Protein AF-A0A662KC42-F1 (afdb_monomer)

Sequence (150 aa):
MKTTIKNQKQTTTLDDKYIDKIQNLSFQPVFILGLHRSGTTILYKLLNETKEFNVFTLYHLLYYDSLLYNYINNVEEKKKNELNRLLKEKNIVTRKTDHISVTADYEHEYVYIFSERNLPSKITSKNKQLFEELCKKLVFISGNNKHILL

Secondary structure (DSSP, 8-state):
-----PPPP----TTGGGGGGTTT----EE-----TTSSHHHHHHHHHHTT-EEE-BHHHHHTGGGHHHHHHTT-HHHHHHHHHHHHHHTT--B-TTT--B--TT-B--TTHHHHTTT--SS--TTTHHHHHHHHHHHHHHHTS-PEEE-

Solvent-accessible surface area (backbone atoms only — not comparable to full-atom values): 8996 Å² total; per-residue (Å²): 134,87,81,79,77,74,78,76,78,84,72,87,47,65,24,65,90,49,50,78,80,37,69,83,54,80,77,52,78,45,77,76,83,72,61,92,90,67,50,58,71,58,54,51,48,60,49,50,76,69,63,66,44,43,72,45,21,44,42,55,60,77,38,57,59,31,50,59,41,26,49,78,68,73,39,44,69,60,51,37,51,52,47,39,50,52,30,52,76,70,69,42,50,41,44,94,88,75,68,48,67,49,46,29,78,29,75,49,69,66,45,52,67,29,45,82,65,80,38,68,72,57,91,41,91,88,46,40,66,61,52,52,50,51,47,23,49,53,35,60,72,63,75,49,89,53,40,34,50,74

pLDDT: mean 89.87, std 14.6, range [32.09, 98.44]

Radius of gyration: 16.57 Å; Cα contacts (8 Å, |Δi|>4): 163; chains: 1; bounding box: 35×42×46 Å

Foldseek 3Di:
DDPPPPPDPPDQFLCNVPLVVLPPDDAAADEQDDDPPPCSVVVLVVVVVVVLAQAAFQLCLVCVSCLRVCLVVVNSVVSQVVQQVVCVVVVVQADPPPRHGHGRRHGDDPLSSQVVVVHPSDDDPVCVVVVSSSRSSSCVSVVHHGHYYD

Mean predicted aligned error: 5.9 Å

Structure (mmCIF, N/CA/C/O backbone):
data_AF-A0A662KC42-F1
#
_entry.id   AF-A0A662KC42-F1
#
loop_
_atom_site.group_PDB
_atom_site.id
_atom_site.type_symbol
_atom_site.label_atom_id
_atom_site.label_alt_id
_atom_site.label_comp_id
_atom_site.label_asym_id
_atom_site.label_entity_id
_atom_site.label_seq_id
_atom_site.pdbx_PDB_ins_code
_atom_site.Cartn_x
_atom_site.Cartn_y
_atom_site.Cartn_z
_atom_site.occupancy
_atom_site.B_iso_or_equiv
_atom_site.auth_seq_id
_atom_site.auth_comp_id
_atom_site.auth_asym_id
_atom_site.auth_atom_id
_atom_site.pdbx_PDB_model_num
ATOM 1 N N . MET A 1 1 ? 19.003 24.787 28.206 1.00 38.59 1 MET A N 1
ATOM 2 C CA . MET A 1 1 ? 18.815 25.232 26.808 1.00 38.59 1 MET A CA 1
ATOM 3 C C . MET A 1 1 ? 17.584 24.512 26.264 1.00 38.59 1 MET A C 1
ATOM 5 O O . MET A 1 1 ? 17.637 23.308 26.068 1.00 38.59 1 MET A O 1
ATOM 9 N N . LYS A 1 2 ? 16.429 25.191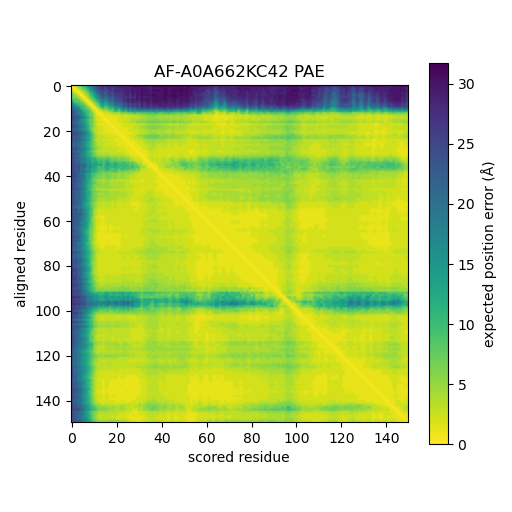 26.196 1.00 32.09 2 LYS A N 1
ATOM 10 C CA . LYS A 1 2 ? 15.167 24.598 25.724 1.00 32.09 2 LYS A CA 1
ATOM 11 C C . LYS A 1 2 ? 15.201 24.581 24.199 1.00 32.09 2 LYS A C 1
ATOM 13 O O . LYS A 1 2 ? 15.089 25.631 23.575 1.00 32.09 2 LYS A O 1
ATOM 18 N N . THR A 1 3 ? 15.409 23.412 23.608 1.00 34.69 3 THR A N 1
ATOM 19 C CA . THR A 1 3 ? 15.361 23.251 22.156 1.00 34.69 3 THR A CA 1
ATOM 20 C C . THR A 1 3 ? 13.899 23.260 21.731 1.00 34.69 3 THR A C 1
ATOM 22 O O . THR A 1 3 ? 13.186 22.270 21.871 1.00 34.69 3 THR A O 1
ATOM 25 N N . THR A 1 4 ? 13.437 24.418 21.271 1.00 36.16 4 THR A N 1
ATOM 26 C CA . THR A 1 4 ? 12.139 24.593 20.623 1.00 36.16 4 THR A CA 1
ATOM 27 C C . THR A 1 4 ? 12.092 23.701 19.386 1.00 36.16 4 THR A C 1
ATOM 29 O O . THR A 1 4 ? 12.730 23.993 18.374 1.00 36.16 4 THR A O 1
ATOM 32 N N . ILE A 1 5 ? 11.355 22.593 19.469 1.00 43.69 5 ILE A N 1
ATOM 33 C CA . ILE A 1 5 ? 11.003 21.787 18.301 1.00 43.69 5 ILE A CA 1
ATOM 34 C C . ILE A 1 5 ? 10.060 22.660 17.473 1.00 43.69 5 ILE A C 1
ATOM 36 O O . ILE A 1 5 ? 8.936 22.939 17.881 1.00 43.69 5 ILE A O 1
ATOM 40 N N . LYS A 1 6 ? 10.557 23.170 16.343 1.00 36.59 6 LYS A N 1
ATOM 41 C CA . LYS A 1 6 ? 9.743 23.898 15.370 1.00 36.59 6 LYS A CA 1
ATOM 42 C C . LYS A 1 6 ? 8.613 22.972 14.916 1.00 36.59 6 LYS A C 1
ATOM 44 O O . LYS A 1 6 ? 8.888 21.925 14.335 1.00 36.59 6 LYS A O 1
ATOM 49 N N . ASN A 1 7 ? 7.369 23.375 15.179 1.00 39.75 7 ASN A N 1
ATOM 50 C CA . ASN A 1 7 ? 6.175 22.788 14.579 1.00 39.75 7 ASN A CA 1
ATOM 51 C C . ASN A 1 7 ? 6.394 22.667 13.066 1.00 39.75 7 ASN A C 1
ATOM 53 O O . ASN A 1 7 ? 6.573 23.675 12.377 1.00 39.75 7 ASN A O 1
ATOM 57 N N . GLN A 1 8 ? 6.414 21.435 12.559 1.00 44.34 8 GLN A N 1
ATOM 58 C CA . GLN A 1 8 ? 6.336 21.188 11.126 1.00 44.34 8 GLN A CA 1
ATOM 59 C C . GLN A 1 8 ? 4.991 21.740 10.647 1.00 44.34 8 GLN A C 1
ATOM 61 O O . GLN A 1 8 ? 3.943 21.397 11.189 1.00 44.34 8 GLN A O 1
ATOM 66 N N . LYS A 1 9 ? 5.031 22.650 9.668 1.00 41.88 9 LYS A N 1
ATOM 67 C CA . LYS A 1 9 ? 3.843 23.140 8.964 1.00 41.88 9 LYS A CA 1
ATOM 68 C C . LYS A 1 9 ? 3.059 21.926 8.467 1.00 41.88 9 LYS A C 1
ATOM 70 O O . LYS A 1 9 ? 3.573 21.161 7.653 1.00 41.88 9 LYS A O 1
ATOM 75 N N . GLN A 1 10 ? 1.836 21.766 8.958 1.00 51.22 10 GLN A N 1
ATOM 76 C CA . GLN A 1 10 ? 0.907 20.767 8.454 1.00 51.22 10 GLN A CA 1
ATOM 77 C C . GLN A 1 10 ? 0.586 21.158 7.009 1.00 51.22 10 GLN A C 1
ATOM 79 O O . GLN A 1 10 ? -0.062 22.172 6.755 1.00 51.22 10 GLN A O 1
ATOM 84 N N . THR A 1 11 ? 1.192 20.446 6.065 1.00 66.38 11 THR A N 1
ATOM 85 C CA . THR A 1 11 ? 1.024 20.715 4.637 1.00 66.38 11 THR A CA 1
ATOM 86 C C . THR A 1 11 ? -0.239 19.985 4.227 1.00 66.38 11 THR A C 1
ATOM 88 O O . THR A 1 11 ? -0.289 18.766 4.348 1.00 66.38 11 THR A O 1
ATOM 91 N N . THR A 1 12 ? -1.271 20.729 3.835 1.00 82.69 12 THR A N 1
ATOM 92 C CA . THR A 1 12 ? -2.560 20.153 3.448 1.00 82.69 12 THR A CA 1
ATOM 93 C C . THR A 1 12 ? -2.360 19.192 2.277 1.00 82.69 12 THR A C 1
ATOM 95 O O . THR A 1 12 ? -1.775 19.579 1.261 1.00 82.69 12 THR A O 1
ATOM 98 N N . THR A 1 13 ? -2.815 17.949 2.421 1.00 92.94 13 THR A N 1
ATOM 99 C CA . THR A 1 13 ? -2.721 16.922 1.376 1.00 92.94 13 THR A CA 1
ATOM 100 C C . THR A 1 13 ? -3.994 16.879 0.529 1.00 92.94 13 THR A C 1
ATOM 102 O O . THR A 1 13 ? -5.028 17.443 0.898 1.00 92.94 13 THR A O 1
ATOM 105 N N . LEU A 1 14 ? -3.946 16.210 -0.628 1.00 95.38 14 LEU A N 1
ATOM 106 C CA . LEU A 1 14 ? -5.155 15.999 -1.438 1.00 95.38 14 LEU A CA 1
ATOM 107 C C . LEU A 1 14 ? -6.142 15.046 -0.745 1.00 95.38 14 LEU A C 1
ATOM 109 O O . LEU A 1 14 ? -7.347 15.125 -0.994 1.00 95.38 14 LEU A O 1
ATOM 113 N N . ASP A 1 15 ? -5.636 14.192 0.144 1.00 96.88 15 ASP A N 1
ATOM 114 C CA . ASP A 1 15 ? -6.417 13.218 0.902 1.00 96.88 15 ASP A CA 1
ATOM 115 C C . ASP A 1 15 ? -7.160 13.818 2.101 1.00 96.88 15 ASP A C 1
ATOM 117 O O . ASP A 1 15 ? -8.138 13.218 2.548 1.00 96.88 15 ASP A O 1
ATOM 121 N N . ASP A 1 16 ? -6.772 15.003 2.590 1.00 94.56 16 ASP A N 1
ATOM 122 C CA . ASP A 1 16 ? -7.352 15.617 3.797 1.00 94.56 16 ASP A CA 1
ATOM 123 C C . ASP A 1 16 ? -8.886 15.728 3.719 1.00 94.56 16 ASP A C 1
ATOM 125 O O . ASP A 1 16 ? -9.585 15.520 4.707 1.00 94.56 16 ASP A O 1
ATOM 129 N N . LYS A 1 17 ? -9.431 15.981 2.519 1.00 95.31 17 LYS A N 1
ATOM 130 C CA . LYS A 1 17 ? -10.884 16.090 2.265 1.00 95.31 17 LYS A CA 1
ATOM 131 C C . LYS A 1 17 ? -11.638 14.760 2.353 1.00 95.31 17 LYS A C 1
ATOM 133 O O . LYS A 1 17 ? -12.866 14.749 2.334 1.00 95.31 17 LYS A O 1
ATOM 138 N N . TYR A 1 18 ? -10.920 13.644 2.376 1.00 96.75 18 TYR A N 1
ATOM 139 C CA . TYR A 1 18 ? -11.479 12.297 2.308 1.00 96.75 18 TYR A CA 1
ATOM 140 C C . TYR A 1 18 ? -11.114 11.447 3.521 1.00 96.75 18 TYR A C 1
ATOM 142 O O . TYR A 1 18 ? -11.549 10.298 3.592 1.00 96.75 18 TYR A O 1
ATOM 150 N N . ILE A 1 19 ? -10.366 11.993 4.485 1.00 95.56 19 ILE A N 1
ATOM 151 C CA . ILE A 1 19 ? -9.867 11.235 5.634 1.00 95.56 19 ILE A CA 1
ATOM 152 C C . ILE A 1 19 ? -11.000 10.619 6.467 1.00 95.56 19 ILE A C 1
ATOM 154 O O . ILE A 1 19 ? -10.888 9.485 6.932 1.00 95.56 19 ILE A O 1
ATOM 158 N N . ASP A 1 20 ? -12.141 11.305 6.566 1.00 96.62 20 ASP A N 1
ATOM 159 C CA . ASP A 1 20 ? -13.327 10.821 7.281 1.00 96.62 20 ASP A CA 1
ATOM 160 C C . ASP A 1 20 ? -13.868 9.504 6.703 1.00 96.62 20 ASP A C 1
ATOM 162 O O . ASP A 1 20 ? -14.433 8.688 7.431 1.00 96.62 20 ASP A O 1
ATOM 166 N N . LYS A 1 21 ? -13.639 9.237 5.408 1.00 96.56 21 LYS A N 1
ATOM 167 C CA . LYS A 1 21 ? -14.088 8.000 4.748 1.00 96.56 21 LYS A CA 1
ATOM 168 C C . LYS A 1 21 ? -13.358 6.757 5.246 1.00 96.56 21 LYS A C 1
ATOM 170 O O . LYS A 1 21 ? -13.874 5.657 5.072 1.00 96.56 21 LYS A O 1
ATOM 175 N N . ILE A 1 22 ? -12.181 6.923 5.849 1.00 96.94 22 ILE A N 1
ATOM 176 C CA . ILE A 1 22 ? -11.345 5.804 6.288 1.00 96.94 22 ILE A CA 1
ATOM 177 C C . ILE A 1 22 ? -11.249 5.670 7.811 1.00 96.94 22 ILE A C 1
ATOM 179 O O . ILE A 1 22 ? -10.727 4.669 8.298 1.00 96.94 22 ILE A O 1
ATOM 183 N N . GLN A 1 23 ? -11.768 6.632 8.584 1.00 94.31 23 GLN A N 1
ATOM 184 C CA . GLN A 1 23 ? -11.605 6.675 10.046 1.00 94.31 23 GLN A CA 1
ATOM 185 C C . GLN A 1 23 ? -12.072 5.396 10.749 1.00 94.31 23 GLN A C 1
ATOM 187 O O . GLN A 1 23 ? -11.353 4.888 11.613 1.00 94.31 23 GLN A O 1
ATOM 192 N N . ASN A 1 24 ? -13.217 4.854 10.329 1.00 94.44 24 ASN A N 1
ATOM 193 C CA . ASN A 1 24 ? -13.863 3.695 10.954 1.00 94.44 24 ASN A CA 1
ATOM 194 C C . ASN A 1 24 ? -13.505 2.353 10.298 1.00 94.44 24 ASN A C 1
ATOM 196 O O . ASN A 1 24 ? -14.092 1.331 10.646 1.00 94.44 24 ASN A O 1
ATOM 200 N N . LEU A 1 25 ? -12.565 2.336 9.349 1.00 96.00 25 LEU A N 1
ATOM 201 C CA . LEU A 1 25 ? -12.143 1.090 8.719 1.00 96.00 25 LEU A CA 1
ATOM 202 C C . LEU A 1 25 ? -11.277 0.273 9.675 1.00 96.00 25 LEU A C 1
ATOM 204 O O . LEU A 1 25 ? -10.316 0.779 10.266 1.00 96.00 25 LEU A O 1
ATOM 208 N N . SER A 1 26 ? -11.610 -1.008 9.791 1.00 96.25 26 SER A N 1
ATOM 209 C CA . SER A 1 26 ? -10.718 -2.011 10.353 1.00 96.25 26 SER A CA 1
ATOM 210 C C . SER A 1 26 ? -9.706 -2.454 9.298 1.00 96.25 26 SER A C 1
ATOM 212 O O . SER A 1 26 ? -9.930 -2.347 8.093 1.00 96.25 26 SER A O 1
ATOM 214 N N . PHE A 1 27 ? -8.558 -2.935 9.759 1.00 96.88 27 PHE A N 1
ATOM 215 C CA . PHE A 1 27 ? -7.507 -3.470 8.906 1.00 96.88 27 PHE A CA 1
ATOM 216 C C . PHE A 1 27 ? -6.789 -4.599 9.647 1.00 96.88 27 PHE A C 1
ATOM 218 O O . PHE A 1 27 ? -6.754 -4.618 10.879 1.00 96.88 27 PHE A O 1
ATOM 225 N N . GLN A 1 28 ? -6.206 -5.528 8.894 1.00 97.50 28 GLN A N 1
ATOM 226 C CA . GLN A 1 28 ? -5.465 -6.660 9.444 1.00 97.50 28 GLN A CA 1
ATOM 227 C C . GLN A 1 28 ? -4.167 -6.856 8.648 1.00 97.50 28 GLN A C 1
ATOM 229 O O . GLN A 1 28 ? -4.210 -7.373 7.528 1.00 97.50 28 GLN A O 1
ATOM 234 N N . PRO A 1 29 ? -3.019 -6.399 9.182 1.00 96.75 29 PRO A N 1
ATOM 235 C CA . PRO A 1 29 ? -1.732 -6.574 8.529 1.00 96.75 29 PRO A CA 1
ATOM 236 C C . PRO A 1 29 ? -1.174 -7.980 8.790 1.00 96.75 29 PRO A C 1
ATOM 238 O O . PRO A 1 29 ? -1.268 -8.501 9.903 1.00 96.75 29 PRO A O 1
ATOM 241 N N . VAL A 1 30 ? -0.549 -8.572 7.776 1.00 96.44 30 VAL A N 1
ATOM 242 C CA . VAL A 1 30 ? 0.249 -9.799 7.857 1.00 96.44 30 VAL A CA 1
ATOM 243 C C . VAL A 1 30 ? 1.688 -9.423 7.552 1.00 96.44 30 VAL A C 1
ATOM 245 O O . VAL A 1 30 ? 1.998 -9.055 6.425 1.00 96.44 30 VAL A O 1
ATOM 248 N N . PHE A 1 31 ? 2.554 -9.509 8.560 1.00 94.62 31 PHE A N 1
ATOM 249 C CA . PHE A 1 31 ? 3.964 -9.163 8.414 1.00 94.62 31 PHE A CA 1
ATOM 250 C C . PHE A 1 31 ? 4.796 -10.378 8.010 1.00 94.62 31 PHE A C 1
ATOM 252 O O . PHE A 1 31 ? 4.780 -11.398 8.705 1.00 94.62 31 PHE A O 1
ATOM 259 N N . ILE A 1 32 ? 5.594 -10.243 6.953 1.00 90.81 32 ILE A N 1
ATOM 260 C CA . ILE A 1 32 ? 6.671 -11.182 6.631 1.00 90.81 32 ILE A CA 1
ATOM 261 C C . ILE A 1 32 ? 7.982 -10.621 7.181 1.00 90.81 32 ILE A C 1
ATOM 263 O O . ILE A 1 32 ? 8.595 -9.725 6.606 1.00 90.81 32 ILE A O 1
ATOM 267 N N . LEU A 1 33 ? 8.445 -11.180 8.298 1.00 87.62 33 LEU A N 1
ATOM 268 C CA . LEU A 1 33 ? 9.702 -10.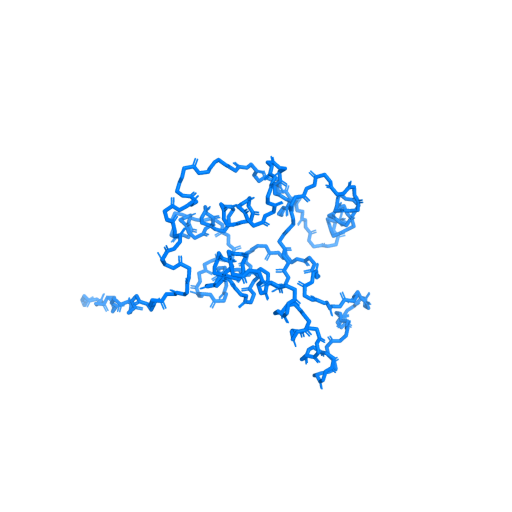784 8.931 1.00 87.62 33 LEU A CA 1
ATOM 269 C C . LEU A 1 33 ? 10.765 -11.867 8.745 1.00 87.62 33 LEU A C 1
ATOM 271 O O . LEU A 1 33 ? 10.506 -13.053 8.930 1.00 87.62 33 LEU A O 1
ATOM 275 N N . GLY A 1 34 ? 11.985 -11.452 8.421 1.00 86.75 34 GLY A N 1
ATOM 276 C CA . GLY A 1 34 ? 13.121 -12.355 8.292 1.00 86.75 34 GLY A CA 1
ATOM 277 C C . GLY A 1 34 ? 14.413 -11.601 8.014 1.00 86.75 34 GLY A C 1
ATOM 278 O O . GLY A 1 34 ? 14.408 -10.420 7.671 1.00 86.75 34 G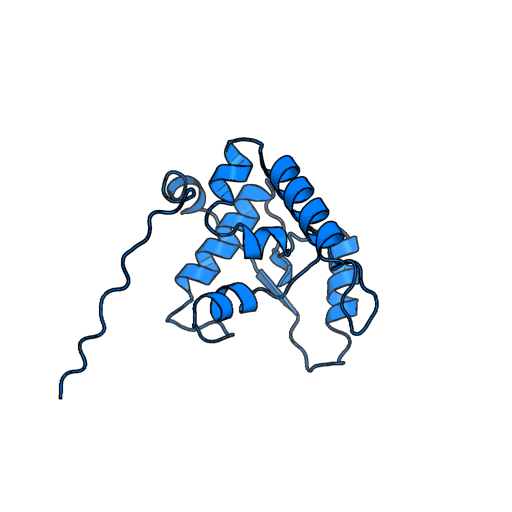LY A O 1
ATOM 279 N N . LEU A 1 35 ? 15.541 -12.288 8.178 1.00 86.88 35 LEU A N 1
ATOM 280 C CA . LEU A 1 35 ? 16.850 -11.724 7.855 1.00 86.88 35 LEU A CA 1
ATOM 281 C C . LEU A 1 35 ? 16.985 -11.493 6.345 1.00 86.88 35 LEU A C 1
ATOM 283 O O . LEU A 1 35 ? 16.368 -12.185 5.531 1.00 86.88 35 LEU A O 1
ATOM 287 N N . HIS A 1 36 ? 17.853 -10.562 5.955 1.00 80.31 36 HIS A N 1
ATOM 288 C CA . HIS A 1 36 ? 18.204 -10.390 4.548 1.00 80.31 36 HIS A CA 1
ATOM 289 C C . HIS A 1 36 ? 18.717 -11.721 3.965 1.00 80.31 36 HIS A C 1
ATOM 291 O O . HIS A 1 36 ? 19.544 -12.387 4.589 1.00 80.31 36 HIS A O 1
ATOM 297 N N . ARG A 1 37 ? 18.238 -12.096 2.768 1.00 80.44 37 ARG A N 1
ATOM 298 C CA . ARG A 1 37 ? 18.509 -13.387 2.091 1.00 80.44 37 ARG A CA 1
ATOM 299 C C . ARG A 1 37 ? 17.894 -14.639 2.743 1.00 80.44 37 ARG A C 1
ATOM 301 O O . ARG A 1 37 ? 18.286 -15.744 2.395 1.00 80.44 37 ARG A O 1
ATOM 308 N N . SER A 1 38 ? 16.890 -14.498 3.611 1.00 88.75 38 SER A N 1
ATOM 309 C CA . SER A 1 38 ? 16.142 -15.645 4.170 1.00 88.75 38 SER A CA 1
ATOM 310 C C . SER A 1 38 ? 15.014 -16.183 3.272 1.00 88.75 38 SER A C 1
ATOM 312 O O . SER A 1 38 ? 14.328 -17.126 3.649 1.00 88.75 38 SER A O 1
ATOM 314 N N . GLY A 1 39 ? 14.806 -15.600 2.086 1.00 86.94 39 GLY A N 1
ATOM 315 C CA . GLY A 1 39 ? 13.736 -16.000 1.164 1.00 86.94 39 GLY A CA 1
ATOM 316 C C . GLY A 1 39 ? 12.404 -15.267 1.365 1.00 86.94 39 GLY A C 1
ATOM 317 O O . GLY A 1 39 ? 11.451 -15.547 0.643 1.00 86.94 39 GLY A O 1
ATOM 318 N N . THR A 1 40 ? 12.335 -14.283 2.268 1.00 90.00 40 THR A N 1
ATOM 319 C CA . THR A 1 40 ? 11.124 -13.476 2.521 1.00 90.00 40 THR A CA 1
ATOM 320 C C . THR A 1 40 ? 10.569 -12.811 1.264 1.00 90.00 40 THR A C 1
ATOM 322 O O . THR A 1 40 ? 9.361 -12.808 1.070 1.00 90.00 40 THR A O 1
ATOM 325 N N . THR A 1 41 ? 11.426 -12.328 0.359 1.00 86.81 41 THR A N 1
ATOM 326 C CA . THR A 1 41 ? 10.996 -11.754 -0.929 1.00 86.81 41 THR A CA 1
ATOM 327 C C . THR A 1 41 ? 10.292 -12.777 -1.823 1.00 86.81 41 THR A C 1
ATOM 329 O O . THR A 1 41 ? 9.329 -12.432 -2.499 1.00 86.81 41 THR A O 1
ATOM 332 N N . ILE A 1 42 ? 10.752 -14.034 -1.842 1.00 88.31 42 ILE A N 1
ATOM 333 C CA . ILE A 1 42 ? 10.106 -15.097 -2.627 1.00 88.31 42 ILE A CA 1
ATOM 334 C C . ILE A 1 42 ? 8.762 -15.451 -1.995 1.00 88.31 42 ILE A C 1
ATOM 336 O O . ILE A 1 42 ? 7.768 -15.536 -2.708 1.00 88.31 42 ILE A O 1
ATOM 340 N N . LEU A 1 43 ? 8.714 -15.597 -0.667 1.00 91.81 43 LEU A N 1
ATOM 341 C CA . LEU A 1 43 ? 7.464 -15.852 0.049 1.00 91.81 43 LEU A CA 1
ATOM 342 C C . LEU A 1 43 ? 6.437 -14.738 -0.194 1.00 91.81 43 LEU A C 1
ATOM 344 O O . LEU A 1 43 ? 5.282 -15.034 -0.483 1.00 91.81 43 LEU A O 1
ATOM 348 N N . TYR A 1 44 ? 6.869 -13.474 -0.143 1.00 91.19 44 TYR A N 1
ATOM 349 C CA . TYR A 1 44 ? 6.016 -12.323 -0.433 1.00 91.19 44 TYR A CA 1
ATOM 350 C C . TYR A 1 44 ? 5.408 -12.424 -1.833 1.00 91.19 44 TYR A C 1
ATOM 352 O O . TYR A 1 44 ? 4.195 -12.322 -1.989 1.00 91.19 44 TYR A O 1
ATOM 360 N N . LYS A 1 45 ? 6.240 -12.697 -2.845 1.00 88.56 45 LYS A N 1
ATOM 361 C CA . LYS A 1 45 ? 5.783 -12.859 -4.230 1.00 88.56 45 LYS A CA 1
ATOM 362 C C . LYS A 1 45 ? 4.786 -14.001 -4.382 1.00 88.56 45 LYS A C 1
ATOM 364 O O . LYS A 1 45 ? 3.740 -13.806 -4.983 1.00 88.56 45 LYS A O 1
ATOM 369 N N . LEU A 1 46 ? 5.078 -15.168 -3.802 1.00 92.00 46 LEU A N 1
ATOM 370 C CA . LEU A 1 46 ? 4.178 -16.322 -3.857 1.00 92.00 46 LEU A CA 1
ATOM 371 C C . LEU A 1 46 ? 2.808 -16.003 -3.250 1.00 92.00 46 LEU A C 1
ATOM 373 O O . LEU 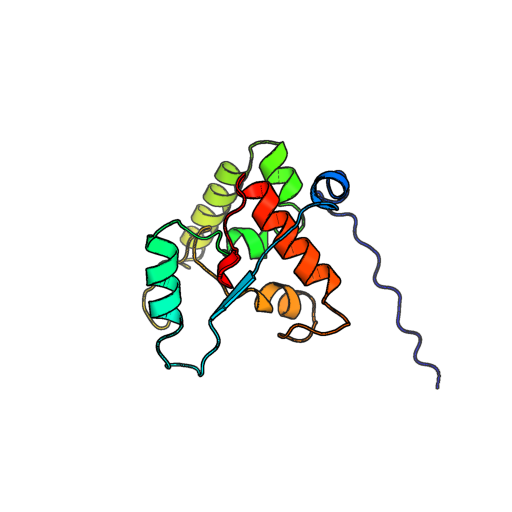A 1 46 ? 1.791 -16.390 -3.815 1.00 92.00 46 LEU A O 1
ATOM 377 N N . LEU A 1 47 ? 2.773 -15.277 -2.129 1.00 94.38 47 LEU A N 1
ATOM 378 C CA . LEU A 1 47 ? 1.518 -14.853 -1.513 1.00 94.38 47 LEU A CA 1
ATOM 379 C C . LEU A 1 47 ? 0.798 -13.784 -2.341 1.00 94.38 47 LEU A C 1
ATOM 381 O O . LEU A 1 47 ? -0.421 -13.872 -2.479 1.00 94.38 47 LEU A O 1
ATOM 385 N N . ASN A 1 48 ? 1.515 -12.827 -2.936 1.00 90.75 48 ASN A N 1
ATOM 386 C CA . ASN A 1 48 ? 0.913 -11.819 -3.813 1.00 90.75 48 ASN A CA 1
ATOM 387 C C . ASN A 1 48 ? 0.248 -12.454 -5.050 1.00 90.75 48 ASN A C 1
ATOM 389 O O . ASN A 1 48 ? -0.878 -12.104 -5.396 1.00 90.75 48 ASN A O 1
ATOM 393 N N . GLU A 1 49 ? 0.884 -13.458 -5.663 1.00 92.00 49 GLU A N 1
ATOM 394 C CA . GLU A 1 49 ? 0.343 -14.170 -6.833 1.00 92.00 49 GLU A CA 1
ATOM 395 C C . GLU A 1 49 ? -1.004 -14.866 -6.559 1.00 92.00 49 GLU A C 1
ATOM 397 O O . GLU A 1 49 ? -1.807 -15.045 -7.475 1.00 92.00 49 GLU A O 1
ATOM 402 N N . THR A 1 50 ? -1.310 -15.206 -5.299 1.00 94.62 50 THR A N 1
ATOM 403 C CA . THR A 1 50 ? -2.632 -15.750 -4.931 1.00 94.62 50 THR A CA 1
ATOM 404 C C . THR A 1 50 ? -3.760 -14.733 -5.088 1.00 94.62 50 THR A C 1
ATOM 406 O O . THR A 1 50 ? -4.920 -15.119 -5.192 1.00 94.62 50 THR A O 1
ATOM 409 N N . LYS A 1 51 ? -3.434 -13.432 -5.102 1.00 92.88 51 LYS A N 1
ATOM 410 C CA . LYS A 1 51 ? -4.385 -12.312 -5.088 1.00 92.88 51 LYS A CA 1
ATOM 411 C C . LYS A 1 51 ? -5.294 -12.302 -3.858 1.00 92.88 51 LYS A C 1
ATOM 413 O O . LYS A 1 51 ? -6.286 -11.577 -3.854 1.00 92.88 51 LYS A O 1
ATOM 418 N N . GLU A 1 52 ? -4.964 -13.049 -2.804 1.00 95.50 52 GLU A N 1
ATOM 419 C CA . GLU A 1 52 ? -5.729 -13.090 -1.548 1.00 95.50 52 GLU A CA 1
ATOM 420 C C . GLU A 1 52 ? -5.348 -11.971 -0.567 1.00 95.50 52 GLU A C 1
ATOM 422 O O . GLU A 1 52 ? -5.961 -11.827 0.489 1.00 95.50 52 GLU A O 1
ATOM 427 N N . PHE A 1 53 ? -4.377 -11.130 -0.934 1.00 96.69 53 PHE A N 1
ATOM 428 C CA . PHE A 1 53 ? -3.884 -10.031 -0.111 1.00 96.69 53 PHE A CA 1
ATOM 429 C C . PHE A 1 53 ? -3.907 -8.704 -0.864 1.00 96.69 53 PHE A C 1
ATOM 431 O O . PHE A 1 53 ? -3.718 -8.656 -2.078 1.00 96.69 53 PHE A O 1
ATOM 438 N N . ASN A 1 54 ? -4.078 -7.620 -0.112 1.00 96.69 54 ASN A N 1
ATOM 439 C CA . ASN A 1 54 ? -3.756 -6.274 -0.567 1.00 96.69 54 ASN A CA 1
ATOM 440 C C . ASN A 1 54 ? -2.265 -6.018 -0.298 1.00 96.69 54 ASN A C 1
ATOM 442 O O . ASN A 1 54 ? -1.777 -6.309 0.794 1.00 96.69 54 ASN A O 1
ATOM 446 N N . VAL A 1 55 ? -1.537 -5.472 -1.270 1.00 96.06 55 VAL A N 1
ATOM 447 C CA . VAL A 1 55 ? -0.084 -5.250 -1.167 1.00 96.06 55 VAL A CA 1
ATOM 448 C C . VAL A 1 55 ? 0.273 -3.769 -1.160 1.00 96.06 55 VAL A C 1
ATOM 450 O O . VAL A 1 55 ? -0.418 -2.928 -1.739 1.00 96.06 55 VAL A O 1
ATOM 453 N N . PHE A 1 56 ? 1.386 -3.434 -0.510 1.00 96.44 56 PHE A N 1
ATOM 454 C CA . PHE A 1 56 ? 1.979 -2.104 -0.602 1.00 96.44 56 PHE A CA 1
ATOM 455 C C . PHE A 1 56 ? 2.903 -2.038 -1.824 1.00 96.44 56 PHE A C 1
ATOM 457 O O . PHE A 1 56 ? 3.733 -2.920 -2.028 1.00 96.44 56 PHE A O 1
ATOM 464 N N . THR A 1 57 ? 2.762 -1.000 -2.648 1.00 96.19 57 THR A N 1
ATOM 465 C CA . THR A 1 57 ? 3.458 -0.884 -3.936 1.00 96.19 57 THR A CA 1
ATOM 466 C C . THR A 1 57 ? 4.198 0.442 -4.042 1.00 96.19 57 THR A C 1
ATOM 468 O O . THR A 1 57 ? 4.014 1.353 -3.228 1.00 96.19 57 THR A O 1
ATOM 471 N N . LEU A 1 58 ? 5.020 0.585 -5.080 1.00 96.00 58 LEU A N 1
ATOM 472 C CA . LEU A 1 58 ? 5.689 1.842 -5.396 1.00 96.00 58 LEU A CA 1
ATOM 473 C C . LEU A 1 58 ? 4.696 2.997 -5.611 1.00 96.00 58 LEU A C 1
ATOM 475 O O . LEU A 1 58 ? 4.949 4.112 -5.154 1.00 96.00 58 LEU A O 1
ATOM 479 N N . TYR A 1 59 ? 3.556 2.738 -6.259 1.00 98.00 59 TYR A N 1
ATOM 480 C CA . TYR A 1 59 ? 2.473 3.711 -6.401 1.00 98.00 59 TYR A CA 1
ATOM 481 C C . TYR A 1 59 ? 1.982 4.193 -5.033 1.00 98.00 59 TYR A C 1
ATOM 483 O O . TYR A 1 59 ? 1.911 5.401 -4.801 1.00 98.00 59 TYR A O 1
ATOM 491 N N . HIS A 1 60 ? 1.727 3.267 -4.104 1.00 97.94 60 HIS A N 1
ATOM 492 C CA . HIS A 1 60 ? 1.284 3.604 -2.752 1.00 97.94 60 HIS A CA 1
ATOM 493 C C . HIS A 1 60 ? 2.304 4.463 -1.996 1.00 97.94 60 HIS A C 1
ATOM 495 O O . HIS A 1 60 ? 1.917 5.414 -1.317 1.00 97.94 60 HIS A O 1
ATOM 501 N N . LEU A 1 61 ? 3.601 4.168 -2.142 1.00 97.06 61 LEU A N 1
ATOM 502 C CA . LEU A 1 61 ? 4.664 4.959 -1.524 1.00 97.06 61 LEU A CA 1
ATOM 503 C C . LEU A 1 61 ? 4.704 6.393 -2.070 1.00 97.06 61 LEU A C 1
ATOM 505 O O . LEU A 1 61 ? 4.706 7.347 -1.293 1.00 97.06 61 LEU A O 1
ATOM 509 N N . LEU A 1 62 ? 4.745 6.543 -3.397 1.00 96.50 62 LEU A N 1
ATOM 510 C CA . LEU A 1 62 ? 4.971 7.838 -4.045 1.00 96.50 62 LEU A CA 1
ATOM 511 C C . LEU A 1 62 ? 3.738 8.745 -4.029 1.00 96.50 62 LEU A C 1
ATOM 513 O O . LEU A 1 62 ? 3.878 9.964 -3.971 1.00 96.50 62 LEU A O 1
ATOM 517 N N . TYR A 1 63 ? 2.539 8.163 -4.072 1.00 97.62 63 TYR A N 1
ATOM 518 C CA . TYR A 1 63 ? 1.278 8.904 -4.117 1.00 97.62 63 TYR A CA 1
ATOM 519 C C . TYR A 1 63 ? 0.541 8.923 -2.780 1.00 97.62 63 TYR A C 1
ATOM 521 O O . TYR A 1 63 ? -0.627 9.307 -2.760 1.00 97.62 63 TYR A O 1
ATOM 529 N N . TYR A 1 64 ? 1.209 8.567 -1.677 1.00 97.69 64 TYR A N 1
ATOM 530 C CA . TYR A 1 64 ? 0.615 8.441 -0.342 1.00 97.69 64 TYR A CA 1
ATOM 531 C C . TYR A 1 64 ? -0.315 9.601 0.052 1.00 97.69 64 TYR A C 1
ATOM 533 O O . TYR A 1 64 ? -1.401 9.360 0.571 1.00 97.69 64 TYR A O 1
ATOM 541 N N . ASP A 1 65 ? 0.087 10.847 -0.215 1.00 96.81 65 ASP A N 1
ATOM 542 C CA . ASP A 1 65 ? -0.658 12.068 0.142 1.00 96.81 65 ASP A CA 1
ATOM 543 C C . ASP A 1 65 ? -1.846 12.368 -0.811 1.00 96.81 65 ASP A C 1
ATOM 545 O O . ASP A 1 65 ? -2.466 13.433 -0.753 1.00 96.81 65 ASP A O 1
ATOM 549 N N . SER A 1 66 ? -2.142 11.449 -1.734 1.00 97.69 66 SER A N 1
ATOM 550 C CA . SER A 1 66 ? -3.171 11.584 -2.773 1.00 97.69 66 SER A CA 1
ATOM 551 C C . SER A 1 66 ? -3.907 10.279 -3.104 1.00 97.69 66 SER A C 1
ATOM 553 O O . SER A 1 66 ? -4.614 10.226 -4.110 1.00 97.69 66 SER A O 1
ATOM 555 N N . LEU A 1 67 ? -3.735 9.211 -2.317 1.00 98.12 67 LEU A N 1
ATOM 556 C CA . LEU A 1 67 ? -4.306 7.897 -2.638 1.00 98.12 67 LEU A CA 1
ATOM 557 C C . LEU A 1 67 ? -5.833 7.916 -2.624 1.00 98.12 67 LEU A C 1
ATOM 559 O O . LEU A 1 67 ? -6.461 7.416 -3.558 1.00 98.12 67 LEU A O 1
ATOM 563 N N . LEU A 1 68 ? -6.428 8.530 -1.600 1.00 98.38 68 LEU A N 1
ATOM 564 C CA . LEU A 1 68 ? -7.881 8.644 -1.490 1.00 98.38 68 LEU A CA 1
ATOM 565 C C . LEU A 1 68 ? -8.435 9.526 -2.604 1.00 98.38 68 LEU A C 1
ATOM 567 O O . LEU A 1 68 ? -9.423 9.159 -3.241 1.00 98.38 68 LEU A O 1
ATOM 571 N N . TYR A 1 69 ? -7.776 10.658 -2.876 1.00 98.44 69 TYR A N 1
ATOM 572 C CA . TYR A 1 69 ? -8.139 11.524 -3.995 1.00 98.44 69 TYR A CA 1
ATOM 573 C C . TYR A 1 69 ? -8.097 10.756 -5.322 1.00 98.44 69 TYR A C 1
ATOM 575 O O . TYR A 1 69 ? -9.066 10.802 -6.082 1.00 98.44 69 TYR A O 1
ATOM 583 N N . ASN A 1 70 ? -7.008 10.034 -5.599 1.00 98.38 70 ASN A N 1
ATOM 584 C CA . ASN A 1 70 ? -6.828 9.340 -6.870 1.00 98.38 70 ASN A CA 1
ATOM 585 C C . ASN A 1 70 ? -7.881 8.250 -7.084 1.00 98.38 70 ASN A C 1
ATOM 587 O O . ASN A 1 70 ? -8.423 8.140 -8.186 1.00 98.38 70 ASN A O 1
ATOM 591 N N . TYR A 1 71 ? -8.193 7.492 -6.030 1.00 98.06 71 TYR A N 1
ATOM 592 C CA . TYR A 1 71 ? -9.215 6.452 -6.055 1.00 98.06 71 TYR A CA 1
ATOM 593 C C . TYR A 1 71 ? -10.617 7.040 -6.269 1.00 98.06 71 TYR A C 1
ATOM 595 O O . TYR A 1 71 ? -11.309 6.678 -7.216 1.00 98.06 71 TYR A O 1
ATOM 603 N N . ILE A 1 72 ? -11.017 8.028 -5.459 1.00 97.88 72 ILE A N 1
ATOM 604 C CA . ILE A 1 72 ? -12.365 8.626 -5.512 1.00 97.88 72 ILE A CA 1
ATOM 605 C C . ILE A 1 72 ? -12.632 9.330 -6.847 1.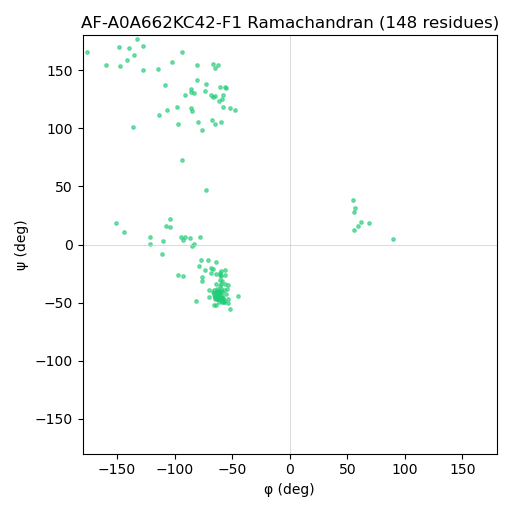00 97.88 72 ILE A C 1
ATOM 607 O O . ILE A 1 72 ? -13.761 9.324 -7.335 1.00 97.88 72 ILE A O 1
ATOM 611 N N . ASN A 1 73 ? -11.605 9.938 -7.443 1.00 97.94 73 ASN A N 1
ATOM 612 C CA . ASN A 1 73 ? -11.722 10.639 -8.721 1.00 97.94 73 ASN A CA 1
ATOM 613 C C . ASN A 1 73 ? -11.431 9.735 -9.934 1.00 97.94 73 ASN A C 1
ATOM 615 O O . ASN A 1 73 ? -11.396 10.238 -11.054 1.00 97.94 73 ASN A O 1
ATOM 619 N N . ASN A 1 74 ? -11.234 8.424 -9.740 1.00 97.75 74 ASN A N 1
ATOM 620 C CA . ASN A 1 74 ? -10.934 7.452 -10.800 1.00 97.75 74 ASN A CA 1
ATOM 621 C C . ASN A 1 74 ? -9.712 7.829 -11.665 1.00 97.75 74 ASN A C 1
ATOM 623 O O . ASN A 1 74 ? -9.705 7.629 -12.879 1.00 97.75 74 ASN A O 1
ATOM 627 N N . VAL A 1 75 ? -8.665 8.395 -11.050 1.00 98.06 75 VAL A N 1
ATOM 628 C CA . VAL A 1 75 ? -7.419 8.791 -11.741 1.00 98.06 75 VAL A CA 1
ATOM 629 C C . VAL A 1 75 ? -6.213 7.916 -11.385 1.00 98.06 75 VAL A C 1
ATOM 631 O O . VAL A 1 75 ? -5.120 8.167 -11.890 1.00 98.06 75 VAL A O 1
ATOM 634 N N . GLU A 1 76 ? -6.393 6.879 -10.564 1.00 97.56 76 GLU A N 1
ATOM 635 C CA . GLU A 1 76 ? -5.334 5.939 -10.166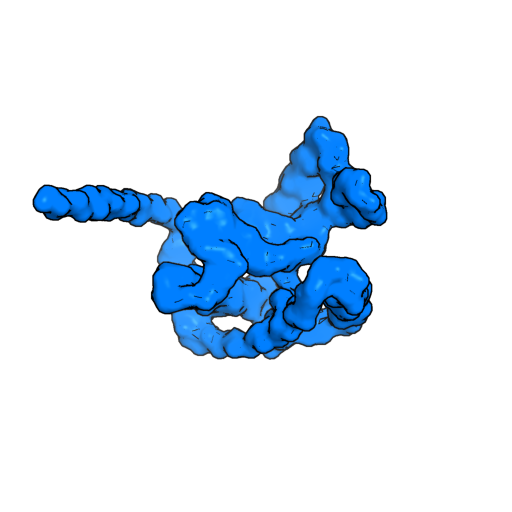 1.00 97.56 76 GLU A CA 1
ATOM 636 C C . GLU A 1 76 ? -4.584 5.347 -11.367 1.00 97.56 76 GLU A C 1
ATOM 638 O O . GLU A 1 76 ? -3.372 5.530 -11.483 1.00 97.56 76 GLU A O 1
ATOM 643 N N . GLU A 1 77 ? -5.292 4.727 -12.313 1.00 98.00 77 GLU A N 1
ATOM 644 C CA . GLU A 1 77 ? -4.666 4.107 -13.490 1.00 98.00 77 GLU A CA 1
ATOM 645 C C . GLU A 1 77 ? -3.897 5.118 -14.344 1.00 98.00 77 GLU A C 1
ATOM 647 O O . GLU A 1 77 ? -2.813 4.838 -14.861 1.00 98.00 77 GLU A O 1
ATOM 652 N N . LYS A 1 78 ? -4.404 6.350 -14.449 1.00 98.38 78 LYS A N 1
ATOM 653 C CA . LYS A 1 78 ? -3.681 7.433 -15.119 1.00 98.38 78 LYS A CA 1
ATOM 654 C C . LYS A 1 78 ? -2.363 7.738 -14.397 1.00 98.38 78 LYS A C 1
ATOM 656 O O . LYS A 1 78 ? -1.333 7.864 -15.057 1.00 98.38 78 LYS A O 1
ATOM 661 N N . LYS A 1 79 ? -2.369 7.815 -13.062 1.00 98.38 79 LYS A N 1
ATOM 662 C CA . LYS A 1 79 ? -1.164 8.064 -12.251 1.00 98.38 79 LYS A CA 1
ATOM 663 C C . LYS A 1 79 ? -0.161 6.919 -12.308 1.00 98.38 79 LYS A C 1
ATOM 665 O O . LYS A 1 79 ? 1.031 7.182 -12.469 1.00 98.38 79 LYS A O 1
ATOM 670 N N . LYS A 1 80 ? -0.619 5.668 -12.280 1.00 98.38 80 LYS A N 1
ATOM 671 C CA . LYS A 1 80 ? 0.246 4.497 -12.478 1.00 98.38 80 LYS A CA 1
ATOM 672 C C . LYS A 1 80 ? 0.910 4.507 -13.853 1.00 98.38 80 LYS A C 1
ATOM 674 O O . LYS A 1 80 ? 2.118 4.301 -13.953 1.00 98.38 80 LYS A O 1
ATOM 679 N N . ASN A 1 81 ? 0.161 4.827 -14.907 1.00 98.31 81 ASN A N 1
ATOM 680 C CA . ASN A 1 81 ? 0.704 4.929 -16.261 1.00 98.31 81 ASN A CA 1
ATOM 681 C C . ASN A 1 81 ? 1.705 6.086 -16.417 1.00 98.31 81 ASN A C 1
ATOM 683 O O . ASN A 1 81 ? 2.762 5.902 -17.025 1.00 98.31 81 ASN A O 1
ATOM 687 N N . GLU A 1 82 ? 1.421 7.254 -15.828 1.00 98.25 82 GLU A N 1
ATOM 688 C CA . GLU A 1 82 ? 2.362 8.384 -15.764 1.00 98.25 82 GLU A CA 1
ATOM 689 C C . GLU A 1 82 ? 3.673 7.982 -15.065 1.00 98.25 82 GLU A C 1
ATOM 691 O O . GLU A 1 82 ? 4.757 8.239 -15.597 1.00 98.25 82 GLU A O 1
ATOM 696 N N . LEU A 1 83 ? 3.579 7.294 -13.922 1.00 97.94 83 LEU A N 1
ATOM 697 C CA . LEU A 1 83 ? 4.733 6.787 -13.178 1.00 97.94 83 LEU A CA 1
ATOM 698 C C . LEU A 1 83 ? 5.525 5.751 -13.988 1.00 97.94 83 LEU A C 1
ATOM 700 O O . LEU A 1 83 ? 6.744 5.862 -14.102 1.00 97.94 83 LEU A O 1
ATOM 704 N N . ASN A 1 84 ? 4.849 4.785 -14.611 1.00 97.62 84 ASN A N 1
ATOM 705 C CA . ASN A 1 84 ? 5.485 3.768 -15.450 1.00 97.62 84 ASN A CA 1
ATOM 706 C C . ASN A 1 84 ? 6.247 4.382 -16.633 1.00 97.62 84 ASN A C 1
ATOM 708 O O . ASN A 1 84 ? 7.336 3.917 -16.977 1.00 97.62 84 ASN A O 1
ATOM 712 N N . ARG A 1 85 ? 5.706 5.440 -17.250 1.00 97.44 85 ARG A N 1
ATOM 713 C CA . ARG A 1 85 ? 6.404 6.186 -18.306 1.00 97.44 85 ARG A CA 1
ATOM 714 C C . ARG A 1 85 ? 7.654 6.876 -17.760 1.00 97.44 85 ARG A C 1
ATOM 716 O O . ARG A 1 85 ? 8.721 6.729 -18.348 1.00 97.44 85 ARG A O 1
ATOM 723 N N . LEU A 1 86 ? 7.543 7.557 -16.619 1.00 97.19 86 LEU A N 1
ATOM 724 C CA . LEU A 1 86 ? 8.668 8.247 -15.982 1.00 97.19 86 LEU A CA 1
ATOM 725 C C . LEU A 1 86 ? 9.803 7.284 -15.599 1.00 97.19 86 LEU A C 1
ATOM 727 O O . LEU A 1 86 ? 10.976 7.594 -15.804 1.00 97.19 86 LEU A O 1
ATOM 731 N N . LEU A 1 87 ? 9.464 6.111 -15.058 1.00 95.69 87 LEU A N 1
ATOM 732 C CA . LEU A 1 87 ? 10.431 5.067 -14.715 1.00 95.69 87 LEU A CA 1
ATOM 733 C C . LEU A 1 87 ? 11.211 4.608 -15.954 1.00 95.69 87 LEU A C 1
ATOM 735 O O . LEU A 1 87 ? 12.442 4.564 -15.921 1.00 95.69 87 LEU A O 1
ATOM 739 N N . LYS A 1 88 ? 10.514 4.363 -17.071 1.00 94.56 88 LYS A N 1
ATOM 740 C CA . LYS A 1 88 ? 11.135 4.007 -18.356 1.00 94.56 88 LYS A CA 1
ATOM 741 C C . LYS A 1 88 ? 12.028 5.124 -18.899 1.00 94.56 88 LYS A C 1
ATOM 743 O O . LYS A 1 88 ? 13.166 4.849 -19.259 1.00 94.56 88 LYS A O 1
ATOM 748 N N . GLU A 1 89 ? 11.559 6.373 -18.897 1.00 96.25 89 GLU A N 1
ATOM 749 C CA . GLU A 1 89 ? 12.342 7.544 -19.335 1.00 96.25 89 GLU A CA 1
ATOM 750 C C . GLU A 1 89 ? 13.633 7.723 -18.522 1.00 96.25 89 GLU A C 1
ATOM 752 O O . GLU A 1 89 ? 14.651 8.170 -19.047 1.00 96.25 89 GLU A O 1
ATOM 757 N N . LYS A 1 90 ? 13.618 7.332 -17.242 1.00 94.62 90 LYS A N 1
ATOM 758 C CA . LYS A 1 90 ? 14.793 7.347 -16.359 1.00 94.62 90 LYS A CA 1
ATOM 759 C C . LYS A 1 90 ? 15.649 6.077 -16.428 1.00 94.62 90 LYS A C 1
ATOM 761 O O . LYS A 1 90 ? 16.592 5.960 -15.648 1.00 94.62 90 LYS A O 1
ATOM 766 N N . ASN A 1 91 ? 15.346 5.134 -17.324 1.00 92.31 91 ASN A N 1
ATOM 767 C CA . ASN A 1 91 ? 15.978 3.810 -17.401 1.00 92.31 91 ASN A CA 1
ATOM 768 C C . ASN A 1 91 ? 15.896 3.004 -16.084 1.00 92.31 91 ASN A C 1
ATOM 770 O O . ASN A 1 91 ? 16.737 2.149 -15.806 1.00 92.31 91 ASN A O 1
ATOM 774 N N . ILE A 1 92 ? 14.866 3.252 -15.269 1.00 90.38 92 ILE A N 1
ATOM 775 C CA . ILE A 1 92 ? 14.559 2.502 -14.046 1.00 90.38 92 ILE A CA 1
ATOM 776 C C . ILE A 1 92 ? 13.553 1.411 -14.415 1.00 90.38 92 ILE A C 1
ATOM 778 O O . ILE A 1 92 ? 12.365 1.504 -14.132 1.00 90.38 92 ILE A O 1
ATOM 782 N N . VAL A 1 93 ? 14.035 0.389 -15.118 1.00 86.06 93 VAL A N 1
ATOM 783 C CA . VAL A 1 93 ? 13.212 -0.752 -15.561 1.00 86.06 93 VAL A CA 1
ATOM 784 C C . VAL A 1 93 ? 13.322 -1.955 -14.637 1.00 86.06 93 VAL A C 1
ATOM 786 O O . VAL A 1 93 ? 12.385 -2.747 -14.554 1.00 86.06 93 VAL A O 1
ATOM 789 N N . THR A 1 94 ? 14.438 -2.090 -13.921 1.00 87.06 94 THR A N 1
ATOM 790 C CA . THR A 1 94 ? 14.662 -3.189 -12.984 1.00 87.06 94 THR A CA 1
ATOM 791 C C . THR A 1 94 ? 15.381 -2.732 -11.726 1.00 87.06 94 THR A C 1
ATOM 793 O O . THR A 1 94 ? 16.130 -1.751 -11.729 1.00 87.06 94 THR A O 1
ATOM 796 N N . ARG A 1 95 ? 15.246 -3.514 -10.654 1.00 78.38 95 ARG A N 1
ATOM 797 C CA . ARG A 1 95 ? 16.152 -3.424 -9.510 1.00 78.38 95 ARG A CA 1
ATOM 798 C C . ARG A 1 95 ? 17.548 -3.830 -9.968 1.00 78.38 95 ARG A C 1
ATOM 800 O O . ARG A 1 95 ? 17.728 -4.892 -10.563 1.00 78.38 95 ARG A O 1
ATOM 807 N N . LYS A 1 96 ? 18.539 -2.978 -9.696 1.00 74.88 96 LYS A N 1
ATOM 808 C CA . LYS A 1 96 ? 19.932 -3.147 -10.156 1.00 74.88 96 LYS A CA 1
ATOM 809 C C . LYS A 1 96 ? 20.561 -4.484 -9.741 1.00 74.88 96 LYS A C 1
ATOM 811 O O . LYS A 1 96 ? 21.536 -4.903 -10.346 1.00 74.88 96 LYS A O 1
ATOM 816 N N . THR A 1 97 ? 20.033 -5.112 -8.695 1.00 70.44 97 THR A N 1
ATOM 817 C CA . THR A 1 97 ? 20.612 -6.288 -8.044 1.00 70.44 97 THR A CA 1
ATOM 818 C C . THR A 1 97 ? 20.103 -7.621 -8.580 1.00 70.44 97 THR A C 1
ATOM 820 O O . THR A 1 97 ? 20.817 -8.609 -8.458 1.00 70.44 97 THR A O 1
ATOM 823 N N . ASP A 1 98 ? 18.883 -7.686 -9.121 1.00 68.62 98 ASP A N 1
ATOM 824 C CA . ASP A 1 98 ? 18.223 -8.969 -9.411 1.00 68.62 98 ASP A CA 1
ATOM 825 C C . ASP A 1 98 ? 17.232 -8.940 -10.584 1.00 68.62 98 ASP A C 1
ATOM 827 O O . ASP A 1 98 ? 16.403 -9.837 -10.716 1.00 68.62 98 ASP A O 1
ATOM 831 N N . HIS A 1 99 ? 17.319 -7.924 -11.449 1.00 78.06 99 HIS A N 1
ATOM 832 C CA . HIS A 1 99 ? 16.516 -7.788 -12.673 1.00 78.06 99 HIS A CA 1
ATOM 833 C C . HIS A 1 99 ? 14.990 -7.819 -12.471 1.00 78.06 99 HIS A C 1
ATOM 835 O O . HIS A 1 99 ? 14.240 -7.889 -13.444 1.00 78.06 99 HIS A O 1
ATOM 841 N N . ILE A 1 100 ? 14.504 -7.711 -11.231 1.00 80.31 100 ILE A N 1
ATOM 842 C CA . ILE A 1 100 ? 13.069 -7.647 -10.955 1.00 80.31 100 ILE A CA 1
ATOM 843 C C . ILE A 1 100 ? 12.521 -6.346 -11.525 1.00 80.31 100 ILE A C 1
ATOM 845 O O . ILE A 1 100 ? 13.065 -5.275 -11.246 1.00 80.31 100 ILE A O 1
ATOM 849 N N . SER A 1 101 ? 11.471 -6.458 -12.340 1.00 86.19 101 SER A N 1
ATOM 850 C CA . SER A 1 101 ? 10.856 -5.314 -13.008 1.00 86.19 101 SER A CA 1
ATOM 851 C C . SER A 1 101 ? 10.320 -4.311 -11.989 1.00 86.19 101 SER A C 1
ATOM 853 O O . SER A 1 101 ? 9.699 -4.696 -10.999 1.00 86.19 101 SER A O 1
ATOM 855 N N . VAL A 1 102 ? 10.581 -3.028 -12.235 1.00 90.56 102 VAL A N 1
ATOM 856 C CA . VAL A 1 102 ? 10.074 -1.924 -11.418 1.00 90.56 102 VAL A CA 1
ATOM 857 C C . VAL A 1 102 ? 8.980 -1.211 -12.205 1.00 90.56 102 VAL A C 1
ATOM 859 O O . VAL A 1 102 ? 9.231 -0.632 -13.261 1.00 90.56 102 VAL A O 1
ATOM 862 N N . THR A 1 103 ? 7.764 -1.261 -11.674 1.00 95.06 103 THR A N 1
ATOM 863 C CA . THR A 1 103 ? 6.567 -0.584 -12.186 1.00 95.06 103 THR A CA 1
ATOM 864 C C .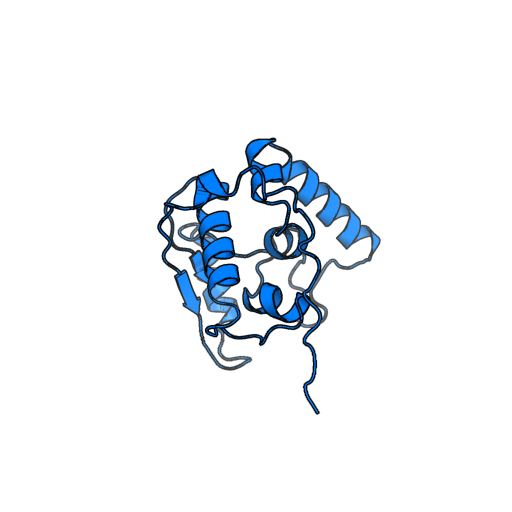 THR A 1 103 ? 5.850 0.114 -11.031 1.00 95.06 103 THR A C 1
ATOM 866 O O . THR A 1 103 ? 6.252 0.007 -9.875 1.00 95.06 103 THR A O 1
ATOM 869 N N . ALA A 1 104 ? 4.772 0.834 -11.314 1.00 96.81 104 ALA A N 1
ATOM 870 C CA . ALA A 1 104 ? 3.900 1.412 -10.301 1.00 96.81 104 ALA A CA 1
ATOM 871 C C . ALA A 1 104 ? 3.349 0.356 -9.321 1.00 96.81 104 ALA A C 1
ATOM 873 O O . ALA A 1 104 ? 3.214 0.639 -8.133 1.00 96.81 104 ALA A O 1
ATOM 874 N N . ASP A 1 105 ? 3.097 -0.863 -9.799 1.00 94.69 105 ASP A N 1
ATOM 875 C CA . ASP A 1 105 ? 2.569 -1.975 -8.999 1.00 94.69 105 ASP A CA 1
ATOM 876 C C . ASP A 1 105 ? 3.668 -2.871 -8.405 1.00 94.69 105 ASP A C 1
ATOM 878 O O . ASP A 1 105 ? 3.361 -3.866 -7.756 1.00 94.69 105 ASP A O 1
ATOM 882 N N . TYR A 1 106 ? 4.945 -2.516 -8.589 1.00 91.38 106 TYR A N 1
ATOM 883 C CA . TYR A 1 106 ? 6.059 -3.207 -7.942 1.00 91.38 106 TYR A CA 1
ATOM 884 C C . TYR A 1 106 ? 5.893 -3.165 -6.419 1.00 91.38 106 TYR A C 1
ATOM 886 O O . TYR A 1 106 ? 5.705 -2.090 -5.838 1.00 91.38 106 TYR A O 1
ATOM 894 N N . GLU A 1 107 ? 5.976 -4.329 -5.779 1.00 90.94 107 GLU A N 1
ATOM 895 C CA . GLU A 1 107 ? 5.740 -4.478 -4.349 1.00 90.94 107 GLU A CA 1
ATOM 896 C C . GLU A 1 107 ? 6.899 -3.902 -3.541 1.00 90.94 107 GLU A C 1
ATOM 898 O O . GLU A 1 107 ? 8.078 -4.075 -3.867 1.00 90.94 107 GLU A O 1
ATOM 903 N N . HIS A 1 108 ? 6.572 -3.201 -2.460 1.00 90.88 108 HIS A N 1
ATOM 904 C CA . HIS A 1 108 ? 7.560 -2.467 -1.688 1.00 90.88 108 HIS A CA 1
ATOM 905 C C . HIS A 1 108 ? 7.398 -2.671 -0.185 1.00 90.88 108 HIS A C 1
ATOM 907 O O . HIS A 1 108 ? 6.361 -3.119 0.295 1.00 90.88 108 HIS A O 1
ATOM 913 N N . GLU A 1 109 ? 8.442 -2.339 0.574 1.00 91.00 109 GLU A N 1
ATOM 914 C CA . GLU A 1 109 ? 8.407 -2.466 2.028 1.00 91.00 109 GLU A CA 1
ATOM 915 C C . GLU A 1 109 ? 7.736 -1.233 2.632 1.00 91.00 109 GLU A C 1
ATOM 917 O O . GLU A 1 109 ? 8.107 -0.092 2.345 1.00 91.00 109 GLU A O 1
ATOM 922 N N . TYR A 1 110 ? 6.766 -1.444 3.519 1.00 93.12 110 TYR A N 1
ATOM 923 C CA . TYR A 1 110 ? 6.016 -0.342 4.126 1.00 93.12 110 TYR A CA 1
ATOM 924 C C . TYR A 1 110 ? 6.898 0.621 4.923 1.00 93.12 110 TYR A C 1
ATOM 926 O O . TYR A 1 110 ? 6.561 1.794 5.055 1.00 93.12 110 TYR A O 1
ATOM 934 N N . VAL A 1 111 ? 8.040 0.156 5.443 1.00 93.69 111 VAL A N 1
ATOM 935 C CA . VAL A 1 111 ? 8.954 0.970 6.258 1.00 93.69 111 VAL A CA 1
ATOM 936 C C . VAL A 1 111 ? 9.481 2.197 5.513 1.00 93.69 111 VAL A C 1
ATOM 938 O O . VAL A 1 111 ? 9.829 3.187 6.161 1.00 93.69 111 VAL A O 1
ATOM 941 N N . TYR A 1 112 ? 9.478 2.174 4.174 1.00 95.00 112 TYR A N 1
ATOM 942 C CA . TYR A 1 112 ? 9.868 3.322 3.361 1.00 95.00 112 TYR A CA 1
ATOM 943 C C . TYR A 1 112 ? 8.931 4.521 3.542 1.00 95.00 112 TYR A C 1
ATOM 945 O O . TYR A 1 112 ? 9.377 5.661 3.448 1.00 95.00 112 TYR A O 1
ATOM 953 N N . ILE A 1 113 ? 7.664 4.311 3.928 1.00 95.25 113 ILE A N 1
ATOM 954 C CA . ILE A 1 113 ? 6.764 5.432 4.236 1.00 95.25 113 ILE A CA 1
ATOM 955 C C . ILE A 1 113 ? 7.283 6.287 5.401 1.00 95.25 113 ILE A C 1
ATOM 957 O O . ILE A 1 113 ? 7.049 7.499 5.441 1.00 95.25 113 ILE A O 1
ATOM 961 N N . PHE A 1 114 ? 8.002 5.655 6.337 1.00 95.44 114 PHE A N 1
ATOM 962 C CA . PHE A 1 114 ? 8.594 6.301 7.502 1.00 95.44 114 PHE A CA 1
ATOM 963 C C . PHE A 1 114 ? 9.918 6.972 7.149 1.00 95.44 114 PHE A C 1
ATOM 965 O O . PHE A 1 114 ? 10.117 8.136 7.504 1.00 95.44 114 PHE A O 1
ATOM 972 N N . SER A 1 115 ? 10.816 6.265 6.454 1.00 91.75 115 SER A N 1
ATOM 973 C CA . SER A 1 115 ? 12.159 6.780 6.166 1.00 91.75 115 SER A CA 1
ATOM 974 C C . SER A 1 115 ? 12.121 8.033 5.298 1.00 91.75 115 SER A C 1
ATOM 976 O O . SER A 1 115 ? 12.811 8.998 5.614 1.00 91.75 115 SER A O 1
ATOM 978 N N . GLU A 1 116 ? 11.234 8.079 4.297 1.00 90.00 116 GLU A N 1
ATOM 979 C CA . GLU A 1 116 ? 11.032 9.263 3.443 1.00 90.00 116 GLU A CA 1
ATOM 980 C C . GLU A 1 116 ? 10.504 10.484 4.224 1.00 90.00 116 GLU A C 1
ATOM 982 O 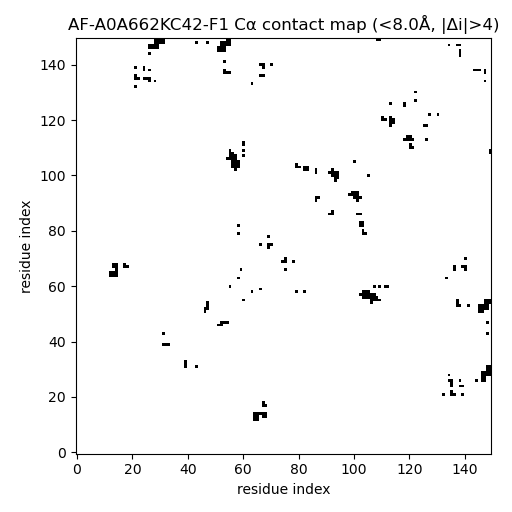O . GLU A 1 116 ? 10.567 11.619 3.758 1.00 90.00 116 GLU A O 1
ATOM 987 N N . ARG A 1 117 ? 10.010 10.270 5.450 1.00 92.38 117 ARG A N 1
ATOM 988 C CA . ARG A 1 117 ? 9.524 11.310 6.370 1.00 92.38 117 ARG A CA 1
ATOM 989 C C . ARG A 1 117 ? 10.473 11.551 7.547 1.00 92.38 117 ARG A C 1
ATOM 991 O O . ARG A 1 117 ? 10.082 12.184 8.526 1.00 92.38 117 ARG A O 1
ATOM 998 N N . ASN A 1 118 ? 11.720 11.078 7.465 1.00 93.56 118 ASN A N 1
ATOM 999 C CA . ASN A 1 118 ? 12.723 11.160 8.536 1.00 93.56 118 ASN A CA 1
ATOM 1000 C C . ASN A 1 118 ? 12.265 10.512 9.859 1.00 93.56 118 ASN A C 1
ATOM 1002 O O . ASN A 1 118 ? 12.639 10.951 10.950 1.00 93.56 118 ASN A O 1
ATOM 1006 N N . LEU A 1 119 ? 11.438 9.468 9.772 1.00 93.88 119 LEU A N 1
ATOM 1007 C CA . LEU A 1 119 ? 10.986 8.672 10.910 1.00 93.88 119 LEU A CA 1
ATOM 1008 C C . LEU A 1 119 ? 11.761 7.344 10.970 1.00 93.88 119 LEU A C 1
ATOM 1010 O O . LEU A 1 119 ? 12.278 6.885 9.951 1.00 93.88 119 LEU A O 1
ATOM 1014 N N . PRO A 1 120 ? 11.845 6.691 12.146 1.00 93.31 120 PRO A N 1
ATOM 1015 C CA . PRO A 1 120 ? 12.467 5.375 12.249 1.00 93.31 120 PRO A CA 1
ATOM 1016 C C . PRO A 1 120 ? 11.808 4.368 11.297 1.00 93.31 120 PRO A C 1
ATOM 1018 O O . PRO A 1 120 ? 10.581 4.273 11.273 1.00 93.31 120 PRO A O 1
ATOM 1021 N N . SER A 1 121 ? 12.610 3.565 10.590 1.00 91.75 121 SER A N 1
ATOM 1022 C CA . SER A 1 121 ? 12.164 2.478 9.693 1.00 91.75 121 SER A CA 1
ATOM 1023 C C . SER A 1 121 ? 11.616 1.260 10.455 1.00 91.75 121 SER A C 1
ATOM 1025 O O . SER A 1 121 ? 12.016 0.123 10.232 1.00 91.75 121 SER A O 1
ATOM 1027 N N . LYS A 1 122 ? 10.751 1.511 11.437 1.00 92.75 122 LYS A N 1
ATOM 1028 C CA . LYS A 1 122 ? 10.037 0.532 12.260 1.00 92.75 122 LYS A CA 1
ATOM 1029 C C . LYS A 1 122 ? 8.819 1.198 12.885 1.00 92.75 122 LYS A C 1
ATOM 1031 O O . LYS A 1 122 ? 8.835 2.406 13.125 1.00 92.75 122 LYS A O 1
ATOM 1036 N N . ILE A 1 123 ? 7.797 0.418 13.215 1.00 94.62 123 ILE A N 1
ATOM 1037 C CA . ILE A 1 123 ? 6.629 0.938 13.928 1.00 94.62 123 ILE A CA 1
ATOM 1038 C C . ILE A 1 123 ? 7.038 1.313 15.359 1.00 94.62 123 ILE A C 1
ATOM 1040 O O . ILE A 1 123 ? 7.663 0.545 16.089 1.00 94.62 123 ILE A O 1
ATOM 1044 N N . THR A 1 124 ? 6.696 2.532 15.750 1.00 95.88 124 THR A N 1
ATOM 1045 C CA . THR A 1 124 ? 6.920 3.128 17.066 1.00 95.88 124 THR A CA 1
ATOM 1046 C C . THR A 1 124 ? 5.689 3.940 17.452 1.00 95.88 124 THR A C 1
ATOM 1048 O O . THR A 1 124 ? 4.849 4.258 16.611 1.00 95.88 124 THR A O 1
ATOM 1051 N N . SER A 1 125 ? 5.604 4.380 18.705 1.00 95.31 125 SER A N 1
ATOM 1052 C CA . SER A 1 125 ? 4.553 5.316 19.124 1.00 95.31 125 SER A CA 1
ATOM 1053 C C . SER A 1 125 ? 4.523 6.613 18.301 1.00 95.31 125 SER A C 1
ATOM 1055 O O . SER A 1 125 ? 3.459 7.202 18.154 1.00 95.31 125 SER A O 1
ATOM 1057 N N . LYS A 1 126 ? 5.656 7.038 17.718 1.00 93.00 126 LYS A N 1
ATOM 1058 C CA . LYS A 1 126 ? 5.769 8.285 16.941 1.00 93.00 126 LYS A CA 1
ATOM 1059 C C . LYS A 1 126 ? 5.176 8.206 15.533 1.00 93.00 126 LYS A C 1
ATOM 1061 O O . LYS A 1 126 ? 4.787 9.233 14.998 1.00 93.00 126 LYS A O 1
ATOM 1066 N N . ASN A 1 127 ? 5.149 7.024 14.920 1.00 95.31 127 ASN A N 1
ATOM 1067 C CA . ASN A 1 127 ? 4.685 6.827 13.539 1.00 95.31 127 ASN A CA 1
ATOM 1068 C C . ASN A 1 127 ? 3.508 5.846 13.436 1.00 95.31 127 ASN A C 1
ATOM 1070 O O . ASN A 1 127 ? 3.069 5.531 12.334 1.00 95.31 127 ASN A O 1
ATOM 1074 N N . LYS A 1 128 ? 2.963 5.403 14.576 1.00 96.12 128 LYS A N 1
ATOM 1075 C CA . LYS A 1 128 ? 1.800 4.514 14.635 1.00 96.12 128 LYS A CA 1
ATOM 1076 C C . LYS A 1 128 ? 0.609 5.068 13.849 1.00 96.12 128 LYS A C 1
ATOM 1078 O O . LYS A 1 128 ? 0.044 4.340 13.050 1.00 96.12 128 LYS A O 1
ATOM 1083 N N . GLN A 1 129 ? 0.269 6.345 14.020 1.00 95.75 129 GLN A N 1
ATOM 1084 C CA . GLN A 1 129 ? -0.860 6.957 13.304 1.00 95.75 129 GLN A CA 1
ATOM 1085 C C . GLN A 1 129 ? -0.660 6.939 11.783 1.00 95.75 129 GLN A C 1
ATOM 1087 O O . GLN A 1 129 ? -1.581 6.598 11.052 1.00 95.75 129 GLN A O 1
ATOM 1092 N N . LEU A 1 130 ? 0.561 7.217 11.313 1.00 96.19 130 LEU A N 1
ATOM 1093 C CA . LEU A 1 130 ? 0.917 7.141 9.894 1.00 96.19 130 LEU A CA 1
ATOM 1094 C C . LEU A 1 130 ? 0.777 5.709 9.348 1.00 96.19 130 LEU A C 1
ATOM 1096 O O . LEU A 1 130 ? 0.292 5.507 8.240 1.00 96.19 130 LEU A O 1
ATOM 1100 N N . PHE A 1 131 ? 1.171 4.704 10.135 1.00 97.44 131 PHE A N 1
ATOM 1101 C CA . PHE A 1 131 ? 0.985 3.296 9.781 1.00 97.44 131 PHE A CA 1
ATOM 1102 C C . PHE A 1 131 ? -0.496 2.896 9.706 1.00 97.44 131 PHE A C 1
ATOM 1104 O O . PHE A 1 131 ? -0.910 2.222 8.764 1.00 97.44 131 PHE A O 1
ATOM 1111 N N . GLU A 1 132 ? -1.296 3.308 10.692 1.00 97.81 132 GLU A N 1
ATOM 1112 C CA . GLU A 1 132 ? -2.735 3.030 10.730 1.00 97.81 132 GLU A CA 1
ATOM 1113 C C . GLU A 1 132 ? -3.456 3.692 9.554 1.00 97.81 132 GLU A C 1
ATOM 1115 O O . GLU A 1 132 ? -4.289 3.058 8.908 1.00 97.81 132 GLU A O 1
ATOM 1120 N N . GLU A 1 133 ? -3.105 4.940 9.237 1.00 97.75 133 GLU A N 1
ATOM 1121 C CA . GLU A 1 133 ? -3.628 5.651 8.073 1.00 97.75 133 GLU A CA 1
ATOM 1122 C C . GLU A 1 133 ? -3.254 4.938 6.771 1.00 97.75 133 GLU A C 1
ATOM 1124 O O . GLU A 1 133 ? -4.142 4.685 5.958 1.00 97.75 133 GLU A O 1
ATOM 1129 N N . LEU A 1 134 ? -1.988 4.534 6.595 1.00 97.62 134 LEU A N 1
ATOM 1130 C CA . LEU A 1 134 ? -1.561 3.743 5.438 1.00 97.62 134 LEU A CA 1
ATOM 1131 C C . LEU A 1 134 ? -2.420 2.486 5.274 1.00 97.62 134 LEU A C 1
ATOM 1133 O O . LEU A 1 134 ? -2.950 2.242 4.192 1.00 97.62 134 LEU A O 1
ATOM 1137 N N . CYS A 1 135 ? -2.590 1.704 6.341 1.00 98.00 135 CYS A N 1
ATOM 1138 C CA . CYS A 1 135 ? -3.362 0.465 6.278 1.00 98.00 135 CYS A CA 1
ATOM 1139 C C . CYS A 1 135 ? -4.824 0.720 5.893 1.00 98.00 135 CYS A C 1
ATOM 1141 O O . CYS A 1 135 ? -5.380 0.029 5.041 1.00 98.00 135 CYS A O 1
ATOM 1143 N N . LYS A 1 136 ? -5.439 1.748 6.484 1.00 98.06 136 LYS A N 1
ATOM 1144 C CA . LYS A 1 136 ? -6.817 2.144 6.182 1.00 98.06 136 LYS A CA 1
ATOM 1145 C C . LYS A 1 136 ? -6.972 2.656 4.749 1.00 98.06 136 LYS A C 1
ATOM 1147 O O . LYS A 1 136 ? -7.955 2.311 4.096 1.00 98.06 136 LYS A O 1
ATOM 1152 N N . LYS A 1 137 ? -5.997 3.418 4.235 1.00 98.25 137 LYS A N 1
ATOM 1153 C CA . LYS A 1 137 ? -5.949 3.826 2.822 1.00 98.25 137 LYS A CA 1
ATOM 1154 C C . LYS A 1 137 ? -5.913 2.602 1.913 1.00 98.25 137 LYS A C 1
ATOM 1156 O O . LYS A 1 137 ? -6.742 2.523 1.017 1.00 98.25 137 LYS A O 1
ATOM 1161 N N . LEU A 1 138 ? -5.027 1.636 2.180 1.00 97.94 138 LEU A N 1
ATOM 1162 C CA . LEU A 1 138 ? -4.905 0.411 1.380 1.00 97.94 138 LEU A CA 1
ATOM 1163 C C . LEU A 1 138 ? -6.210 -0.396 1.3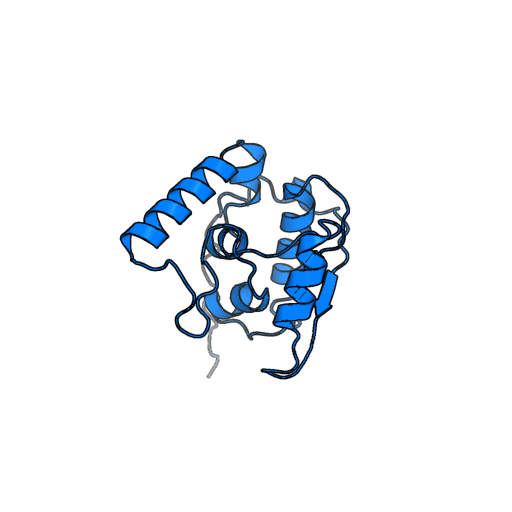48 1.00 97.94 138 LEU A C 1
ATOM 1165 O O . LEU A 1 138 ? -6.641 -0.787 0.268 1.00 97.94 138 LEU A O 1
ATOM 1169 N N . VAL A 1 139 ? -6.874 -0.595 2.492 1.00 97.38 139 VAL A N 1
ATOM 1170 C CA . VAL A 1 139 ? -8.189 -1.267 2.545 1.00 97.38 139 VAL A CA 1
ATOM 1171 C C . VAL A 1 139 ? -9.224 -0.510 1.713 1.00 97.38 139 VAL A C 1
ATOM 1173 O O . VAL A 1 139 ? -9.911 -1.105 0.886 1.00 97.38 139 VAL A O 1
ATOM 1176 N N . PHE A 1 140 ? -9.302 0.812 1.887 1.00 97.88 140 PHE A N 1
ATOM 1177 C CA . PHE A 1 140 ? -10.286 1.640 1.196 1.00 97.88 140 PHE A CA 1
ATOM 1178 C C . PHE A 1 140 ? -10.131 1.603 -0.329 1.00 97.88 140 PHE A C 1
ATOM 1180 O O . PHE A 1 140 ? -11.110 1.361 -1.033 1.00 97.88 140 PHE A O 1
ATOM 1187 N N . ILE A 1 141 ? -8.911 1.813 -0.836 1.00 97.44 141 ILE A N 1
ATOM 1188 C CA . ILE A 1 141 ? -8.652 1.856 -2.285 1.00 97.44 141 ILE A CA 1
ATOM 1189 C C . ILE A 1 141 ? -8.694 0.470 -2.936 1.00 97.44 141 ILE A C 1
ATOM 1191 O O . ILE A 1 141 ? -8.936 0.358 -4.130 1.00 97.44 141 ILE A O 1
ATOM 1195 N N . SER A 1 142 ? -8.503 -0.600 -2.160 1.00 95.00 142 SER A N 1
ATOM 1196 C CA . SER A 1 142 ? -8.610 -1.966 -2.685 1.00 95.00 142 SER A CA 1
ATOM 1197 C C . SER A 1 142 ? -10.064 -2.416 -2.881 1.00 95.00 142 SER A C 1
ATOM 1199 O O . SER A 1 142 ? -10.307 -3.454 -3.501 1.00 95.00 142 SER A O 1
ATOM 1201 N N . GLY A 1 143 ? -11.037 -1.678 -2.328 1.00 92.56 143 GLY A N 1
ATOM 1202 C CA . GLY A 1 143 ? -12.468 -1.977 -2.452 1.00 92.56 143 GLY A CA 1
ATOM 1203 C C . GLY A 1 143 ? -12.885 -3.324 -1.848 1.00 92.56 143 GLY A C 1
ATOM 1204 O O . GLY A 1 143 ? -13.921 -3.873 -2.218 1.00 92.56 143 GLY A O 1
ATOM 1205 N N . ASN A 1 144 ? -12.069 -3.893 -0.957 1.00 92.00 144 ASN A N 1
ATOM 1206 C CA . ASN A 1 144 ? -12.266 -5.217 -0.378 1.00 92.00 144 ASN A CA 1
ATOM 1207 C C . ASN A 1 144 ? -11.721 -5.278 1.063 1.00 92.00 144 ASN A C 1
ATOM 1209 O O . ASN A 1 144 ? -11.006 -4.383 1.502 1.00 92.00 144 ASN A O 1
ATOM 1213 N N . ASN A 1 145 ? -12.027 -6.365 1.778 1.00 91.06 145 ASN A N 1
ATOM 1214 C CA . ASN A 1 145 ? -11.609 -6.571 3.173 1.00 91.06 145 ASN A CA 1
ATOM 1215 C C . ASN A 1 145 ? -10.445 -7.572 3.319 1.00 91.06 145 ASN A C 1
ATOM 1217 O O . ASN A 1 145 ? -10.288 -8.182 4.377 1.00 91.06 145 ASN A O 1
ATOM 1221 N N . LYS A 1 146 ? -9.657 -7.799 2.261 1.00 96.00 146 LYS A N 1
ATOM 1222 C CA . LYS A 1 146 ? -8.505 -8.709 2.310 1.00 96.00 146 LYS A CA 1
ATOM 1223 C C . LYS A 1 146 ? -7.436 -8.174 3.258 1.00 96.00 146 LYS A C 1
ATOM 1225 O O . LYS A 1 146 ? -7.282 -6.963 3.445 1.00 96.00 146 LYS A O 1
ATOM 1230 N N . HIS A 1 147 ? -6.673 -9.095 3.837 1.00 97.06 147 HIS A N 1
ATOM 1231 C CA . HIS A 1 147 ? -5.540 -8.743 4.683 1.00 97.06 147 HIS A CA 1
ATOM 1232 C C . HIS A 1 147 ? -4.473 -7.982 3.891 1.00 97.06 147 HIS A C 1
ATOM 1234 O O . HIS A 1 147 ? -4.345 -8.147 2.678 1.00 97.06 147 HIS A O 1
ATOM 1240 N N . ILE A 1 148 ? -3.686 -7.168 4.592 1.00 97.38 148 ILE A N 1
ATOM 1241 C CA . ILE A 1 148 ? -2.612 -6.379 3.984 1.00 97.38 148 ILE A CA 1
ATOM 1242 C C . ILE A 1 148 ? -1.295 -7.121 4.185 1.00 97.38 148 ILE A C 1
ATOM 1244 O O . ILE A 1 148 ? -0.883 -7.320 5.325 1.00 97.38 148 ILE A O 1
ATOM 1248 N N . LEU A 1 149 ? -0.633 -7.521 3.104 1.00 96.81 149 LEU A N 1
ATOM 1249 C CA . LEU A 1 149 ? 0.663 -8.192 3.169 1.00 96.81 149 LEU A CA 1
ATOM 1250 C C . LEU A 1 149 ? 1.792 -7.158 3.228 1.00 96.81 149 LEU A C 1
ATOM 1252 O O . LEU A 1 149 ? 1.963 -6.373 2.291 1.00 96.81 149 LEU A O 1
ATOM 1256 N N . LEU A 1 150 ? 2.555 -7.161 4.324 1.00 93.31 150 LEU A N 1
ATOM 1257 C CA . LEU A 1 150 ? 3.571 -6.157 4.657 1.00 93.31 150 LEU A CA 1
ATOM 1258 C C . LEU A 1 150 ? 4.934 -6.758 5.003 1.00 93.31 150 LEU A C 1
ATOM 1260 O O . LEU A 1 150 ? 4.986 -7.880 5.557 1.00 93.31 150 LEU A O 1
#